Protein AF-A0A845DX31-F1 (afdb_monomer_lite)

Sequence (95 aa):
MRLYIAEKPSLARAIATAITNSPQRRQGYLDCGGGVYVSWCVGHLLEPIEPGDYRPEWRRWRMELLPMIPEDWQRRPKEDVRDQLTVLERLTAQA

Foldseek 3Di:
DAEAEAADPVVLVVVLVVLAVDWPDDVQWTHNPPLYIGGYAPHDQKDWDDLCVQPVVVVDDDPVCPPSDHPDTDIDGDPVCVSNVVVVVVSVVVD

Organism: NCBI:txid45668

Radius of gyration: 18.66 Å; chains: 1; bounding box: 42×18×52 Å

InterPro domains:
  IPR023405 DNA topoisomerase, type IA, core domain [SSF56712] (1-94)

Secondary structure (DSSP, 8-state):
-EEEEESSHHHHHHHHHHH-SSPEEETTEEE-STTEEEEE--S-SEEEPPHHHH-GGGGS--GGG-S---SS--EEE-GGGHHHHHHHHHHHHT-

Structure (mmCIF, N/CA/C/O backbone):
data_AF-A0A845DX31-F1
#
_entry.id   AF-A0A845DX31-F1
#
loop_
_atom_site.group_PDB
_atom_site.id
_atom_site.type_symbol
_atom_site.label_atom_id
_atom_site.label_alt_id
_atom_site.label_comp_id
_atom_site.label_asym_id
_atom_site.label_entity_id
_atom_site.label_seq_id
_atom_site.pdbx_PDB_ins_code
_atom_site.Cartn_x
_atom_site.Cartn_y
_atom_site.Cartn_z
_atom_site.occupancy
_atom_site.B_iso_or_equiv
_atom_site.auth_seq_id
_atom_site.auth_comp_id
_atom_site.auth_asym_id
_atom_site.auth_atom_id
_atom_site.pdbx_PDB_model_num
ATOM 1 N N . MET A 1 1 ? -20.038 0.035 4.286 1.00 90.50 1 MET A N 1
ATOM 2 C CA . MET A 1 1 ? -19.087 0.037 5.428 1.00 90.50 1 MET A CA 1
ATOM 3 C C . MET A 1 1 ? -18.278 1.335 5.340 1.00 90.50 1 MET A C 1
ATOM 5 O O . MET A 1 1 ? -18.332 1.982 4.307 1.00 90.50 1 MET A O 1
ATOM 9 N N . ARG A 1 2 ? -17.578 1.811 6.378 1.00 96.94 2 ARG A N 1
ATOM 10 C CA . ARG A 1 2 ? -16.702 2.996 6.252 1.00 96.94 2 ARG A CA 1
ATOM 11 C C . ARG A 1 2 ? -15.256 2.620 6.546 1.00 96.94 2 ARG A C 1
ATOM 13 O O . ARG A 1 2 ? -14.930 2.271 7.674 1.00 96.94 2 ARG A O 1
ATOM 20 N N . LEU A 1 3 ? -14.401 2.723 5.532 1.00 98.25 3 LEU A N 1
ATOM 21 C CA . LEU A 1 3 ? -12.977 2.412 5.620 1.00 98.25 3 LEU A CA 1
ATOM 22 C C . LEU A 1 3 ? -12.135 3.694 5.619 1.00 98.25 3 LEU A C 1
ATOM 24 O O . LEU A 1 3 ? -12.255 4.519 4.717 1.00 98.25 3 LEU A O 1
ATOM 28 N N . TYR A 1 4 ? -11.247 3.829 6.600 1.00 98.12 4 TYR A N 1
ATOM 29 C CA . TYR A 1 4 ? -10.183 4.832 6.626 1.00 98.12 4 TYR A CA 1
ATOM 30 C C . TYR A 1 4 ? -8.852 4.163 6.277 1.00 98.12 4 TYR A C 1
ATOM 32 O O . TYR A 1 4 ? -8.498 3.159 6.891 1.00 98.12 4 TYR A O 1
ATOM 40 N N . ILE A 1 5 ? -8.099 4.722 5.328 1.00 98.19 5 ILE A N 1
ATOM 41 C CA . ILE A 1 5 ? -6.761 4.242 4.953 1.00 98.19 5 ILE A CA 1
ATOM 42 C C . ILE A 1 5 ? -5.749 5.327 5.319 1.00 98.19 5 ILE A C 1
ATOM 44 O O . ILE A 1 5 ? -5.709 6.387 4.701 1.00 98.19 5 ILE A O 1
ATOM 48 N N . ALA A 1 6 ? -4.954 5.077 6.354 1.00 98.38 6 ALA A N 1
ATOM 49 C CA . ALA A 1 6 ? -3.890 5.978 6.785 1.00 98.38 6 ALA A CA 1
ATOM 50 C C . ALA A 1 6 ? -2.572 5.708 6.039 1.00 98.38 6 ALA A C 1
ATOM 52 O O . ALA A 1 6 ? -2.341 4.613 5.545 1.00 98.38 6 ALA A O 1
ATOM 53 N N . GLU A 1 7 ? -1.644 6.663 6.033 1.00 96.94 7 GLU A N 1
ATOM 54 C CA . GLU A 1 7 ? -0.313 6.473 5.425 1.00 96.94 7 GLU A CA 1
ATOM 55 C C . GLU A 1 7 ? 0.548 5.431 6.167 1.00 96.94 7 GLU A C 1
ATOM 57 O O . GLU A 1 7 ? 1.389 4.763 5.570 1.00 96.94 7 GLU A O 1
ATOM 62 N N . LYS A 1 8 ? 0.358 5.298 7.486 1.00 95.88 8 LYS A N 1
ATOM 63 C CA . LYS A 1 8 ? 1.200 4.465 8.355 1.00 95.88 8 LYS A CA 1
ATOM 64 C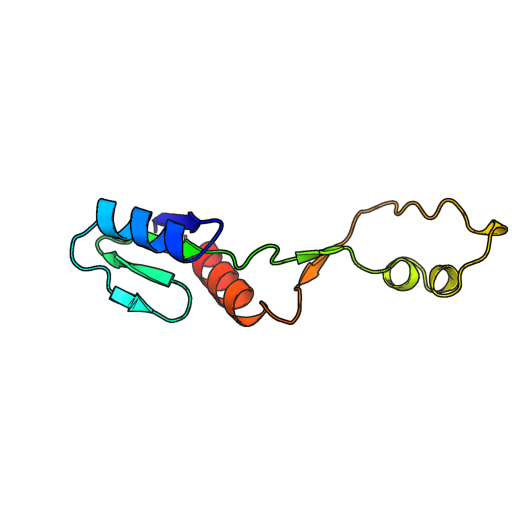 C . LYS A 1 8 ? 0.451 3.958 9.594 1.00 95.88 8 LYS A C 1
ATOM 66 O O . LYS A 1 8 ? -0.513 4.602 10.026 1.00 95.88 8 LYS A O 1
ATOM 71 N N . PRO A 1 9 ? 0.926 2.876 10.248 1.00 96.69 9 PRO A N 1
ATOM 72 C CA . PRO A 1 9 ? 0.232 2.264 11.385 1.00 96.69 9 PRO A CA 1
ATOM 73 C C . PRO A 1 9 ? -0.014 3.209 12.569 1.00 96.69 9 PRO A C 1
ATOM 75 O O . PRO A 1 9 ? -1.018 3.085 13.268 1.00 96.69 9 PRO A O 1
ATOM 78 N N . SER A 1 10 ? 0.901 4.148 12.833 1.00 96.44 10 SER A N 1
ATOM 79 C CA . SER A 1 10 ? 0.750 5.086 13.952 1.00 96.44 10 SER A CA 1
ATOM 80 C C . SER A 1 10 ? -0.408 6.062 13.746 1.00 96.44 10 SER A C 1
ATOM 82 O O . SER A 1 10 ? -1.147 6.321 14.692 1.00 96.44 10 SER A O 1
ATOM 84 N N . LEU A 1 11 ? -0.610 6.537 12.514 1.00 97.88 11 LEU A N 1
ATOM 85 C CA . LEU A 1 11 ? -1.728 7.413 12.173 1.00 97.88 11 LEU A CA 1
ATOM 86 C C . LEU A 1 11 ? -3.062 6.657 12.235 1.00 97.88 11 LEU A C 1
ATOM 88 O O . LEU A 1 11 ? -4.025 7.173 12.793 1.00 97.88 11 LEU A O 1
ATOM 92 N N . ALA A 1 12 ? -3.107 5.411 11.756 1.00 98.00 12 ALA A N 1
ATOM 93 C CA . ALA A 1 12 ? -4.300 4.574 11.884 1.00 98.00 12 ALA A CA 1
ATOM 94 C C . ALA A 1 12 ? -4.722 4.364 13.344 1.00 98.00 12 ALA A C 1
ATOM 96 O O . ALA A 1 12 ? -5.905 4.459 13.661 1.00 98.00 12 ALA A O 1
ATOM 97 N 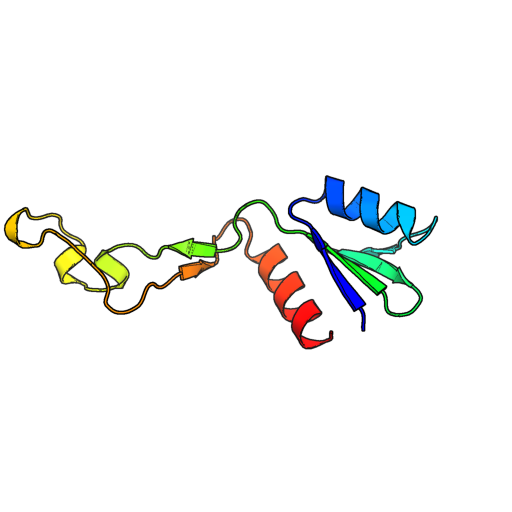N . ARG A 1 13 ? -3.764 4.135 14.254 1.00 97.25 13 ARG A N 1
ATOM 98 C CA . ARG A 1 13 ? -4.063 4.045 15.692 1.00 97.25 13 ARG A CA 1
ATOM 99 C C . ARG A 1 13 ? -4.656 5.344 16.233 1.00 97.25 13 ARG A C 1
ATOM 101 O O . ARG A 1 13 ? -5.653 5.282 16.936 1.00 97.25 13 ARG A O 1
ATOM 108 N N . ALA A 1 14 ? -4.085 6.496 15.878 1.00 97.88 14 ALA A N 1
ATOM 109 C CA . ALA A 1 14 ? -4.604 7.792 16.317 1.00 97.88 14 ALA A CA 1
ATOM 110 C C . ALA A 1 14 ? -6.046 8.034 15.833 1.00 97.88 14 ALA A C 1
ATOM 112 O O . ALA A 1 14 ? -6.894 8.446 16.622 1.00 97.88 14 ALA A O 1
ATOM 113 N N . ILE A 1 15 ? -6.339 7.712 14.567 1.00 97.94 15 ILE A N 1
ATOM 114 C CA . ILE A 1 15 ? -7.695 7.798 14.004 1.00 97.94 15 ILE A CA 1
ATOM 115 C C . ILE A 1 15 ? -8.648 6.860 14.753 1.00 97.94 15 ILE A C 1
ATOM 117 O O . ILE A 1 15 ? -9.719 7.284 15.177 1.00 97.94 15 ILE A O 1
ATOM 121 N N . ALA A 1 16 ? -8.260 5.600 14.959 1.00 97.88 16 ALA A N 1
ATOM 122 C CA . ALA A 1 16 ? -9.104 4.622 15.639 1.00 97.88 16 ALA A CA 1
ATOM 123 C C . ALA A 1 16 ? -9.422 5.020 17.090 1.00 97.88 16 ALA A C 1
ATOM 125 O O . ALA A 1 16 ? -10.574 4.902 17.500 1.00 97.88 16 ALA A O 1
ATOM 126 N N . THR A 1 17 ? -8.440 5.542 17.835 1.00 96.50 17 THR A N 1
ATOM 127 C CA . THR A 1 17 ? -8.633 6.033 19.211 1.00 96.50 17 THR A CA 1
ATOM 128 C C . THR A 1 17 ? -9.574 7.238 19.275 1.00 96.50 17 THR A C 1
ATOM 130 O O . THR A 1 17 ? -10.312 7.383 20.243 1.00 96.50 17 THR A O 1
ATOM 133 N N . ALA A 1 18 ? -9.587 8.096 18.251 1.00 96.94 18 ALA A N 1
ATOM 134 C CA . ALA A 1 18 ? -10.535 9.209 18.179 1.00 96.94 18 ALA A CA 1
ATOM 135 C C . ALA A 1 18 ? -11.977 8.749 17.887 1.00 96.94 18 ALA A C 1
ATOM 137 O O . ALA A 1 18 ? -12.924 9.452 18.228 1.00 96.94 18 ALA A O 1
ATOM 138 N N . ILE A 1 19 ? -12.148 7.582 17.255 1.00 96.56 19 ILE A N 1
ATOM 139 C CA . ILE A 1 19 ? -13.461 7.007 16.927 1.00 96.56 19 ILE A CA 1
ATOM 140 C C . ILE A 1 19 ? -14.024 6.210 18.108 1.00 96.56 19 ILE A C 1
ATOM 142 O O . ILE A 1 19 ? -15.216 6.288 18.396 1.00 96.56 19 ILE A O 1
ATOM 146 N N . THR A 1 20 ? -13.191 5.411 18.778 1.00 95.44 20 THR A N 1
ATOM 147 C CA . THR A 1 20 ? -13.619 4.548 19.883 1.00 95.44 20 THR A CA 1
ATOM 148 C C . THR A 1 20 ? -12.493 4.299 20.881 1.00 95.44 20 THR A C 1
ATOM 150 O O . THR A 1 20 ? -11.320 4.212 20.523 1.00 95.44 20 THR A O 1
ATOM 153 N N . ASN A 1 21 ? -12.867 4.087 22.143 1.00 91.88 21 ASN A N 1
ATOM 154 C CA . ASN A 1 21 ? -11.937 3.739 23.219 1.00 91.88 21 ASN A CA 1
ATOM 155 C C . ASN A 1 21 ? -11.473 2.271 23.175 1.00 91.88 21 ASN A C 1
ATOM 157 O O . ASN A 1 21 ? -10.595 1.887 23.943 1.00 91.88 21 ASN A O 1
ATOM 161 N N . SER A 1 22 ? -12.073 1.428 22.326 1.00 93.94 22 SER A N 1
ATOM 162 C CA . SER A 1 22 ? -11.807 -0.021 22.311 1.00 93.94 22 SER A CA 1
ATOM 163 C C . SER A 1 22 ? -11.780 -0.635 20.899 1.00 93.94 22 SER A C 1
ATOM 165 O O . SER A 1 22 ? -12.522 -1.580 20.617 1.00 93.94 22 SER A O 1
ATOM 167 N N . PRO A 1 23 ? -10.920 -0.132 19.989 1.00 95.62 23 PRO A N 1
ATOM 168 C CA . PRO A 1 23 ? -10.804 -0.694 18.649 1.00 95.62 23 PRO A CA 1
ATOM 169 C C . PRO A 1 23 ? -10.276 -2.135 18.705 1.00 95.62 23 PRO A C 1
ATOM 171 O O . PRO A 1 23 ? -9.259 -2.424 19.339 1.00 95.62 23 PRO A O 1
ATOM 174 N N . GLN A 1 24 ? -10.949 -3.048 18.009 1.00 97.25 24 GLN A N 1
ATOM 175 C CA . GLN A 1 24 ? -10.552 -4.449 17.919 1.00 97.25 24 GLN A CA 1
ATOM 176 C C . GLN A 1 24 ? -9.439 -4.606 16.885 1.00 97.25 24 GLN A C 1
ATOM 178 O O . GLN A 1 24 ? -9.597 -4.273 15.709 1.00 97.25 24 GLN A O 1
ATOM 183 N N . ARG A 1 25 ? -8.290 -5.134 17.308 1.00 96.94 25 ARG A N 1
ATOM 184 C CA . ARG A 1 25 ? -7.155 -5.337 16.408 1.00 96.94 25 ARG A CA 1
ATOM 185 C C . ARG A 1 25 ? -7.383 -6.558 15.522 1.00 96.94 25 ARG A C 1
ATOM 187 O O . ARG A 1 25 ? -7.624 -7.659 16.010 1.00 96.94 25 ARG A O 1
ATOM 194 N N . ARG A 1 26 ? -7.246 -6.368 14.213 1.00 97.00 26 ARG A N 1
ATOM 195 C CA . ARG A 1 26 ? -7.255 -7.425 13.199 1.00 97.00 26 ARG A CA 1
ATOM 196 C C . ARG A 1 26 ? -5.935 -7.395 12.425 1.00 97.00 26 ARG A C 1
ATOM 198 O O . ARG A 1 26 ? -5.111 -6.493 12.602 1.00 97.00 26 ARG A O 1
ATOM 205 N N . GLN A 1 27 ? -5.698 -8.399 11.586 1.00 95.81 27 GLN A N 1
ATOM 206 C CA . GLN A 1 27 ? -4.510 -8.423 10.734 1.00 95.81 27 GLN A CA 1
ATOM 207 C C . GLN A 1 27 ? -4.620 -7.315 9.677 1.00 95.81 27 GLN A C 1
ATOM 209 O O . GLN A 1 27 ? -5.474 -7.381 8.798 1.00 95.81 27 GLN A O 1
ATOM 214 N N . GLY A 1 28 ? -3.783 -6.282 9.811 1.00 96.50 28 GLY A N 1
ATOM 215 C CA . GLY A 1 28 ? -3.688 -5.158 8.874 1.00 96.50 28 GLY A CA 1
ATOM 216 C C . GLY A 1 28 ? -4.745 -4.055 9.022 1.00 96.50 28 GLY A C 1
ATOM 217 O O . GLY A 1 28 ? -4.746 -3.126 8.219 1.00 96.50 28 GLY A O 1
ATOM 218 N N . TYR A 1 29 ? -5.641 -4.111 10.014 1.00 98.25 29 TYR A N 1
ATOM 219 C CA . TYR A 1 29 ? -6.614 -3.042 10.285 1.00 98.25 29 TYR A CA 1
ATOM 220 C C . TYR A 1 29 ? -7.160 -3.094 11.721 1.00 98.25 29 TYR A C 1
ATOM 222 O O . TYR A 1 29 ? -6.946 -4.054 12.463 1.00 98.25 29 TYR A O 1
ATOM 230 N N . LEU A 1 30 ? -7.859 -2.035 12.114 1.00 98.31 30 LEU A N 1
ATOM 231 C CA . LEU A 1 30 ? -8.583 -1.889 13.368 1.00 98.31 30 LEU A CA 1
ATOM 232 C C . LEU A 1 30 ? -10.078 -1.819 13.066 1.00 98.31 30 LEU A C 1
ATOM 234 O O . LEU A 1 30 ? -10.505 -1.048 12.209 1.00 98.31 30 LEU A O 1
ATOM 238 N N . ASP A 1 31 ? -10.862 -2.618 13.773 1.00 97.56 31 ASP A N 1
ATOM 239 C CA . ASP A 1 31 ? -12.318 -2.575 13.733 1.00 97.56 31 ASP A CA 1
ATOM 240 C C . ASP A 1 31 ? -12.819 -1.682 14.874 1.00 97.56 31 ASP A C 1
ATOM 242 O O . ASP A 1 31 ? -12.626 -1.990 16.052 1.00 97.56 31 ASP A O 1
ATOM 246 N N . CYS A 1 32 ? -13.417 -0.544 14.523 1.00 97.62 32 CYS A N 1
ATOM 247 C CA . CYS A 1 32 ? -13.913 0.445 15.474 1.00 97.62 32 CYS A CA 1
ATOM 248 C C . CYS A 1 32 ? -15.384 0.221 15.872 1.00 97.62 32 CYS A C 1
ATOM 250 O O . CYS A 1 32 ? -15.931 1.027 16.625 1.00 97.62 32 CYS A O 1
ATOM 252 N N . GLY A 1 33 ? -16.026 -0.851 15.395 1.00 94.75 33 GLY A N 1
ATOM 253 C CA . GLY A 1 33 ? -17.460 -1.074 15.554 1.00 94.75 33 GLY A CA 1
ATOM 254 C C . GLY A 1 33 ? -18.304 -0.173 14.646 1.00 94.75 33 GLY A C 1
ATOM 255 O O . GLY A 1 33 ? -17.796 0.687 13.926 1.00 94.75 33 GLY A O 1
ATOM 256 N N . GLY A 1 34 ? -19.620 -0.409 14.618 1.00 94.38 34 GLY A N 1
ATOM 257 C CA . GLY A 1 34 ? -20.553 0.391 13.808 1.00 94.38 34 GLY A CA 1
ATOM 258 C C . GLY A 1 34 ? -20.273 0.363 12.296 1.00 94.38 34 GLY A C 1
ATOM 259 O O . GLY A 1 34 ? -20.658 1.286 11.585 1.00 94.38 34 GLY A O 1
ATOM 260 N N . GLY A 1 35 ? -19.568 -0.664 11.804 1.00 95.00 35 GLY A N 1
ATOM 261 C CA . GLY A 1 35 ? -19.154 -0.769 10.403 1.00 95.00 35 GLY A CA 1
ATOM 262 C C . GLY A 1 35 ? -18.014 0.176 10.005 1.00 95.00 35 GLY A C 1
ATOM 263 O O . GLY A 1 35 ? -17.861 0.440 8.812 1.00 95.00 35 GLY A O 1
ATOM 264 N N . VAL A 1 36 ? -17.244 0.698 10.968 1.00 97.69 36 VAL A N 1
ATOM 265 C CA . VAL A 1 36 ? -16.099 1.590 10.733 1.00 97.69 36 VAL A CA 1
ATOM 266 C C . VAL A 1 36 ? -14.785 0.843 10.927 1.00 97.69 36 VAL A C 1
ATOM 268 O O . VAL A 1 36 ? -14.485 0.401 12.033 1.00 97.69 36 VAL A O 1
ATOM 271 N N . TYR A 1 37 ? -13.974 0.754 9.876 1.00 98.25 37 TYR A N 1
ATOM 272 C CA . TYR A 1 37 ? -12.660 0.112 9.892 1.00 98.25 37 TYR A CA 1
ATOM 273 C C . TYR A 1 37 ? -11.551 1.121 9.582 1.00 98.25 37 TYR A C 1
ATOM 275 O O . TYR A 1 37 ? -11.711 2.003 8.738 1.00 98.25 37 TYR A O 1
ATOM 283 N N . VAL A 1 38 ? -10.403 0.978 10.244 1.00 98.44 38 VAL A N 1
ATOM 284 C CA . VAL A 1 3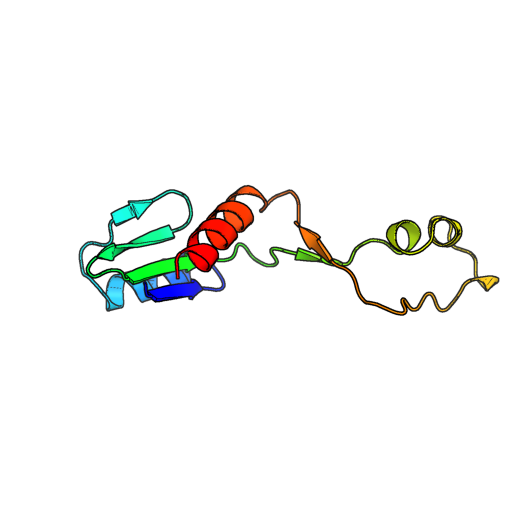8 ? -9.221 1.826 10.045 1.00 98.44 38 VAL A CA 1
ATOM 285 C C . VAL A 1 38 ? -8.020 0.953 9.695 1.00 98.44 38 VAL A C 1
ATOM 287 O O . VAL A 1 38 ? -7.538 0.178 10.516 1.00 98.44 38 VAL A O 1
ATOM 290 N N . SER A 1 39 ? -7.519 1.080 8.474 1.00 98.50 39 SER A N 1
ATOM 291 C CA . SER A 1 39 ? -6.329 0.395 7.969 1.00 98.50 39 SER A CA 1
ATOM 292 C C . SER A 1 39 ? -5.236 1.408 7.605 1.00 98.50 39 SER A C 1
ATOM 294 O O . SER A 1 39 ? -5.370 2.609 7.855 1.00 98.50 39 SER A O 1
ATOM 296 N N . TRP A 1 40 ? -4.110 0.935 7.080 1.00 98.50 40 TRP A N 1
ATOM 297 C CA . TRP A 1 40 ? -2.958 1.766 6.750 1.00 98.50 40 TRP A CA 1
ATOM 298 C C . TRP A 1 40 ? -2.135 1.201 5.595 1.00 98.50 40 TRP A C 1
ATOM 300 O O . TRP A 1 40 ? -2.137 -0.002 5.337 1.00 98.50 40 TRP A O 1
ATOM 310 N N . CYS A 1 41 ? -1.371 2.075 4.956 1.00 97.50 41 CYS 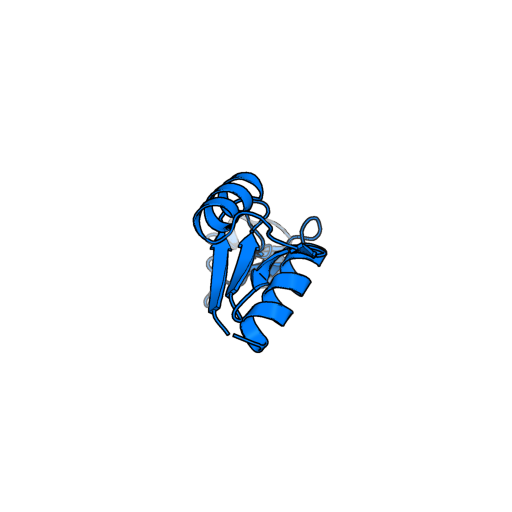A N 1
ATOM 311 C CA . CYS A 1 41 ? -0.252 1.720 4.100 1.00 97.50 41 CYS A CA 1
ATOM 312 C C . CYS A 1 41 ? 1.013 1.455 4.938 1.00 97.50 41 CYS A C 1
ATOM 314 O O . CYS A 1 41 ? 1.096 1.790 6.124 1.00 97.50 41 CYS A O 1
ATOM 316 N N . VAL A 1 42 ? 2.022 0.854 4.309 1.00 93.38 42 VAL A N 1
ATOM 317 C CA . VAL A 1 42 ? 3.376 0.709 4.862 1.00 93.38 42 VAL A CA 1
ATOM 318 C C . VAL A 1 42 ? 4.333 1.364 3.870 1.00 93.38 42 VAL A C 1
ATOM 320 O O . VAL A 1 42 ? 4.936 0.703 3.033 1.00 93.38 42 VAL A O 1
ATOM 323 N N . GLY A 1 43 ? 4.388 2.698 3.892 1.00 91.62 43 GLY A N 1
ATOM 324 C CA . GLY A 1 43 ? 5.020 3.458 2.811 1.00 91.62 43 GLY A CA 1
ATOM 325 C C . GLY A 1 43 ? 4.281 3.249 1.483 1.00 91.62 43 GLY A C 1
ATOM 326 O O . GLY A 1 43 ? 3.049 3.197 1.454 1.00 91.62 43 GLY A O 1
ATOM 327 N N . HIS A 1 44 ? 5.023 3.123 0.382 1.00 95.19 44 HIS A N 1
ATOM 328 C CA . HIS A 1 44 ? 4.443 2.830 -0.929 1.00 95.19 44 HIS A CA 1
ATOM 329 C C . HIS A 1 44 ? 4.056 1.352 -1.052 1.00 95.19 44 HIS A C 1
ATOM 331 O O . HIS A 1 44 ? 4.891 0.470 -0.877 1.00 95.19 44 HIS A O 1
ATOM 337 N N . LEU A 1 45 ? 2.790 1.097 -1.397 1.00 96.00 45 LEU A N 1
ATOM 338 C CA . LEU A 1 45 ? 2.263 -0.252 -1.653 1.00 96.00 45 LEU A CA 1
ATOM 339 C C . LEU A 1 45 ? 2.541 -0.752 -3.074 1.00 96.00 45 LEU A C 1
ATOM 341 O O . LEU A 1 45 ? 2.536 -1.954 -3.334 1.00 96.00 45 LEU A O 1
ATOM 345 N N . LEU A 1 46 ? 2.747 0.191 -3.990 1.00 96.38 46 LEU A N 1
ATOM 346 C CA . LEU A 1 46 ? 3.008 -0.046 -5.398 1.00 96.38 46 LEU A CA 1
ATOM 347 C C . LEU A 1 46 ? 4.312 0.651 -5.777 1.00 96.38 46 LEU A C 1
ATOM 349 O O . LEU A 1 46 ? 4.595 1.747 -5.289 1.00 96.38 46 LEU A O 1
ATOM 353 N N . GLU A 1 47 ? 5.052 0.048 -6.691 1.00 96.25 47 GLU A N 1
ATOM 354 C CA . GLU A 1 47 ? 6.266 0.595 -7.287 1.00 96.25 47 GLU A CA 1
ATOM 355 C C . GLU A 1 47 ? 6.127 0.637 -8.816 1.00 96.25 47 GLU A C 1
ATOM 357 O O . GLU A 1 47 ? 5.361 -0.156 -9.376 1.00 96.25 47 GLU A O 1
ATOM 362 N N . PRO A 1 48 ? 6.792 1.576 -9.514 1.00 96.44 48 PRO A N 1
ATOM 363 C CA . PRO A 1 48 ? 6.838 1.543 -10.973 1.00 96.44 48 PRO A CA 1
ATOM 364 C C . PRO A 1 48 ? 7.448 0.219 -11.446 1.00 96.44 48 PRO A C 1
ATOM 366 O O . PRO A 1 48 ? 8.351 -0.312 -10.803 1.00 96.44 48 PRO A O 1
ATOM 369 N N . ILE A 1 49 ? 6.958 -0.312 -12.566 1.00 96.12 49 ILE A N 1
ATOM 370 C CA . ILE A 1 49 ? 7.625 -1.458 -13.196 1.00 96.12 49 ILE A CA 1
ATOM 371 C C . ILE A 1 49 ? 8.923 -1.005 -13.876 1.00 96.12 49 ILE A C 1
ATOM 373 O O . ILE A 1 49 ? 9.087 0.175 -14.202 1.00 96.12 49 ILE A O 1
ATOM 377 N N . GLU A 1 50 ? 9.843 -1.940 -14.094 1.00 95.44 50 GLU A N 1
ATOM 378 C CA . GLU A 1 50 ? 11.137 -1.641 -14.708 1.00 95.44 50 GLU A CA 1
ATOM 379 C C . GLU A 1 50 ? 10.989 -1.374 -16.218 1.00 95.44 50 GLU A C 1
ATOM 381 O O . GLU A 1 50 ? 10.091 -1.932 -16.851 1.00 95.44 50 GLU A O 1
ATOM 386 N N . PRO A 1 51 ? 11.891 -0.602 -16.859 1.00 96.19 51 PRO A N 1
ATOM 387 C CA . PRO A 1 51 ? 11.873 -0.378 -18.310 1.00 96.19 51 PRO A CA 1
ATOM 388 C C . PRO A 1 51 ? 11.738 -1.670 -19.132 1.00 96.19 51 PRO A C 1
ATOM 390 O O . PRO A 1 51 ? 10.959 -1.730 -20.081 1.00 96.19 51 PRO A O 1
ATOM 393 N N . GLY A 1 52 ? 12.447 -2.727 -18.725 1.00 95.50 52 GLY A N 1
ATOM 394 C CA . GLY A 1 52 ? 12.397 -4.035 -19.383 1.00 95.50 52 GLY A CA 1
ATOM 395 C C . GLY A 1 52 ? 11.049 -4.757 -19.279 1.00 95.50 52 GLY A C 1
ATOM 396 O O . GLY A 1 52 ? 10.770 -5.608 -20.121 1.00 95.50 52 GLY A O 1
ATOM 397 N N . ASP A 1 53 ? 10.224 -4.412 -18.286 1.00 95.38 53 ASP A N 1
ATOM 398 C CA . ASP A 1 53 ? 8.871 -4.954 -18.119 1.00 95.38 53 ASP A CA 1
ATOM 399 C C . ASP A 1 53 ? 7.865 -4.247 -19.048 1.00 95.38 53 ASP A C 1
ATOM 401 O O . ASP A 1 53 ? 6.851 -4.836 -19.415 1.00 95.38 53 ASP A O 1
ATOM 405 N N . TYR A 1 54 ? 8.154 -3.010 -19.480 1.00 96.06 54 TYR A N 1
ATOM 406 C CA . TYR A 1 54 ? 7.380 -2.336 -20.529 1.00 96.06 54 TYR A CA 1
ATOM 407 C C . TYR A 1 54 ? 7.706 -2.892 -21.913 1.00 96.06 54 TYR A C 1
ATOM 409 O O . TYR A 1 54 ? 6.807 -3.179 -22.702 1.00 96.06 54 TYR A O 1
ATOM 417 N N . ARG A 1 55 ? 9.003 -2.995 -22.227 1.00 94.81 55 ARG A N 1
ATOM 418 C CA . ARG A 1 55 ? 9.508 -3.451 -23.525 1.00 94.81 55 ARG A CA 1
ATOM 419 C C . ARG A 1 55 ? 10.776 -4.289 -23.327 1.00 94.81 55 ARG A C 1
ATOM 421 O O . ARG A 1 55 ? 11.745 -3.770 -22.765 1.00 94.81 55 ARG A O 1
ATOM 428 N N . PRO A 1 56 ? 10.837 -5.550 -23.798 1.00 95.19 56 PRO A N 1
ATOM 429 C CA . PRO A 1 56 ? 12.003 -6.413 -23.591 1.00 95.19 56 PRO A CA 1
ATOM 430 C C . PRO A 1 56 ? 13.333 -5.803 -24.061 1.00 95.19 56 PRO A C 1
ATOM 432 O O . PRO A 1 56 ? 14.373 -6.028 -23.438 1.00 95.19 56 PRO A O 1
ATOM 435 N N . GLU A 1 57 ? 13.318 -4.997 -25.125 1.00 95.44 57 GLU A N 1
ATOM 436 C CA . GLU A 1 57 ? 14.490 -4.296 -25.653 1.00 95.44 57 GLU A CA 1
ATOM 437 C C . GLU A 1 57 ? 15.069 -3.244 -24.691 1.00 95.44 57 GLU A C 1
ATOM 439 O O . GLU A 1 57 ? 16.268 -2.972 -24.740 1.00 95.44 57 GLU A O 1
ATOM 444 N N . TRP A 1 58 ? 14.262 -2.697 -23.777 1.00 96.56 58 TRP A N 1
ATOM 445 C CA . TRP A 1 58 ? 14.693 -1.711 -22.779 1.00 96.56 58 TRP A CA 1
ATOM 446 C C . TRP A 1 58 ? 15.411 -2.341 -21.584 1.00 96.56 58 TRP A C 1
ATOM 448 O O . TRP A 1 58 ? 16.027 -1.637 -20.785 1.00 96.56 58 TRP A O 1
ATOM 458 N N . ARG A 1 59 ? 15.401 -3.676 -21.470 1.00 95.94 59 ARG A N 1
ATOM 459 C CA . ARG A 1 59 ? 16.105 -4.391 -20.397 1.00 95.94 59 ARG A CA 1
ATOM 460 C C . ARG A 1 59 ? 17.617 -4.157 -20.434 1.00 95.94 59 ARG A C 1
ATOM 462 O O . ARG A 1 59 ? 18.267 -4.180 -19.390 1.00 95.94 59 ARG A O 1
ATOM 469 N N . ARG A 1 60 ? 18.190 -3.929 -21.622 1.00 95.50 60 ARG A N 1
ATOM 470 C CA . ARG A 1 60 ? 19.600 -3.559 -21.792 1.00 95.50 60 ARG A CA 1
ATOM 471 C C . ARG A 1 60 ? 19.705 -2.092 -22.185 1.00 95.50 60 ARG A C 1
ATOM 473 O O . ARG A 1 60 ? 19.213 -1.683 -23.230 1.00 95.50 60 ARG A O 1
ATOM 480 N N . TRP A 1 61 ? 20.425 -1.325 -21.378 1.00 94.88 61 TRP A N 1
ATOM 481 C CA . TRP A 1 61 ? 20.611 0.102 -21.604 1.00 94.88 61 TRP A CA 1
ATOM 482 C C . TRP A 1 61 ? 21.493 0.364 -22.828 1.00 94.88 61 TRP A C 1
ATOM 484 O O . TRP A 1 61 ? 22.589 -0.191 -22.949 1.00 94.88 61 TRP A O 1
ATOM 494 N N . ARG A 1 62 ? 20.999 1.211 -23.735 1.00 95.88 62 ARG A N 1
ATOM 495 C CA . ARG A 1 62 ? 21.692 1.690 -24.938 1.00 95.88 62 ARG A CA 1
ATOM 496 C C . ARG A 1 62 ? 21.302 3.142 -25.172 1.00 95.88 62 ARG A C 1
ATOM 498 O O . ARG A 1 62 ? 20.133 3.479 -25.001 1.00 95.88 62 ARG A O 1
ATOM 505 N N . MET A 1 63 ? 22.252 3.976 -25.584 1.00 97.31 63 MET A N 1
ATOM 506 C CA . MET A 1 63 ? 21.996 5.406 -25.795 1.00 97.31 63 MET A CA 1
ATOM 507 C C . MET A 1 63 ? 20.951 5.629 -26.892 1.00 97.31 63 MET A C 1
ATOM 509 O O . MET A 1 63 ? 20.092 6.489 -26.751 1.00 97.31 63 MET A O 1
ATOM 513 N N . GLU A 1 64 ? 20.975 4.792 -27.932 1.00 97.00 64 GLU A N 1
ATOM 514 C CA . GLU A 1 64 ? 20.028 4.819 -29.057 1.00 97.00 64 GLU A CA 1
ATOM 515 C C . GLU A 1 64 ? 18.561 4.583 -28.651 1.00 97.00 64 GLU A C 1
ATOM 517 O O . GLU A 1 64 ? 17.659 4.917 -29.413 1.00 97.00 64 GLU A O 1
ATOM 522 N N . LEU A 1 65 ? 18.316 3.977 -27.483 1.00 95.44 65 LEU A N 1
ATOM 523 C CA . LEU A 1 65 ? 16.970 3.671 -26.981 1.00 95.44 65 LEU A CA 1
ATOM 524 C C . LEU A 1 65 ? 16.421 4.760 -26.051 1.00 95.44 65 LEU A C 1
ATOM 526 O O . LEU A 1 65 ? 15.301 4.636 -25.560 1.00 95.44 65 LEU A O 1
ATOM 530 N N . LEU A 1 66 ? 17.208 5.799 -25.768 1.00 95.75 66 LEU A N 1
ATOM 531 C CA . LEU A 1 66 ? 16.794 6.892 -24.902 1.00 95.75 66 LEU A CA 1
ATOM 532 C C . LEU A 1 66 ? 16.113 8.007 -25.716 1.00 95.75 66 LEU A C 1
ATOM 534 O O . LEU A 1 66 ? 16.564 8.323 -26.817 1.00 95.75 66 LEU A O 1
ATOM 538 N N . PRO A 1 67 ? 15.081 8.663 -25.154 1.00 95.06 67 PRO A N 1
ATOM 539 C CA . PRO A 1 67 ? 14.478 8.393 -23.846 1.00 95.06 67 PRO A CA 1
ATOM 540 C C . PRO A 1 67 ? 13.477 7.218 -23.879 1.00 95.06 67 PRO A C 1
ATOM 542 O O . PRO A 1 67 ? 12.679 7.091 -24.802 1.00 95.06 67 PRO A O 1
ATOM 545 N N . MET A 1 68 ? 13.474 6.393 -22.827 1.00 95.81 68 MET A N 1
ATOM 546 C CA . MET A 1 68 ? 12.492 5.314 -22.636 1.00 95.81 68 MET A CA 1
ATOM 547 C C . MET A 1 68 ? 11.244 5.865 -21.934 1.00 95.81 68 MET A C 1
ATOM 549 O O . MET A 1 68 ? 11.212 5.960 -20.708 1.00 95.81 68 MET A O 1
ATOM 553 N N . ILE A 1 69 ? 10.232 6.269 -22.704 1.00 95.94 69 ILE A N 1
ATOM 554 C CA . ILE A 1 69 ? 8.980 6.842 -22.185 1.00 95.94 69 ILE A CA 1
ATOM 555 C C . ILE A 1 69 ? 7.832 5.872 -22.498 1.00 95.94 69 ILE A C 1
ATOM 557 O O . ILE A 1 69 ? 7.504 5.701 -23.674 1.00 95.94 69 ILE A O 1
ATOM 561 N N . PRO A 1 70 ? 7.234 5.210 -21.490 1.00 94.88 70 PRO A N 1
ATOM 562 C CA . PRO A 1 70 ? 6.063 4.364 -21.694 1.00 94.88 70 PRO A CA 1
ATOM 563 C C . PRO A 1 70 ? 4.857 5.160 -22.204 1.00 94.88 70 PRO A C 1
ATOM 565 O O . PRO A 1 70 ? 4.652 6.302 -21.798 1.00 94.88 70 PRO A O 1
ATOM 568 N N . GLU A 1 71 ? 4.031 4.530 -23.041 1.00 93.81 71 GLU A N 1
ATOM 569 C CA . GLU A 1 71 ? 2.723 5.076 -23.442 1.00 93.81 71 GLU A CA 1
ATOM 570 C C . GLU A 1 71 ? 1.760 5.091 -22.247 1.00 93.81 71 GLU A C 1
ATOM 572 O O . GLU A 1 71 ? 1.140 6.113 -21.961 1.00 93.81 71 GLU A O 1
ATOM 577 N N . ASP A 1 72 ? 1.747 3.993 -21.484 1.00 95.88 72 ASP A N 1
ATOM 578 C CA . ASP A 1 72 ? 0.983 3.843 -20.250 1.00 95.88 72 ASP A CA 1
ATOM 579 C C . ASP A 1 72 ? 1.913 3.546 -19.076 1.00 95.88 72 ASP A C 1
ATOM 581 O O . ASP A 1 72 ? 2.665 2.570 -19.087 1.00 95.88 72 ASP A O 1
ATOM 585 N N . TRP A 1 73 ? 1.842 4.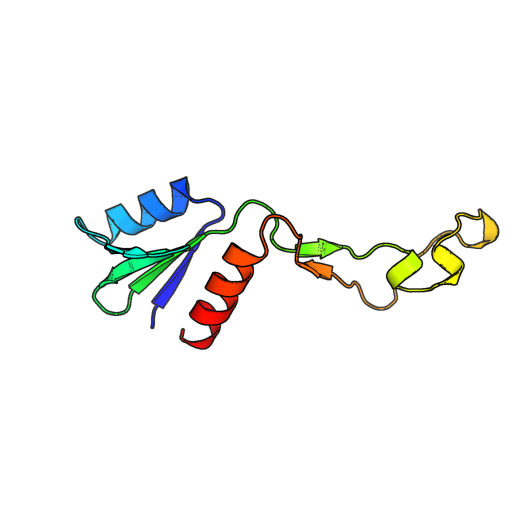370 -18.031 1.00 96.25 73 TRP A N 1
ATOM 586 C CA . TRP A 1 73 ? 2.622 4.176 -16.811 1.00 96.25 73 TRP A CA 1
ATOM 587 C C . TRP A 1 73 ? 2.043 3.038 -15.975 1.00 96.25 73 TRP A C 1
ATOM 589 O O . TRP A 1 73 ? 0.931 3.132 -15.454 1.00 96.25 73 TRP A O 1
ATOM 599 N N . GLN A 1 74 ? 2.835 1.989 -15.789 1.00 96.44 74 GLN A N 1
ATOM 600 C CA . GLN A 1 74 ? 2.438 0.791 -15.064 1.00 96.44 74 GLN A CA 1
ATOM 601 C C . GLN A 1 74 ? 3.136 0.708 -13.708 1.00 96.44 74 GLN A C 1
ATOM 603 O O . GLN A 1 74 ? 4.213 1.265 -13.475 1.00 96.44 74 GLN A O 1
ATOM 608 N N . ARG A 1 75 ? 2.484 0.012 -12.780 1.00 96.81 75 ARG A N 1
ATOM 609 C CA . ARG A 1 75 ? 2.958 -0.192 -11.411 1.00 96.81 75 ARG A CA 1
ATOM 610 C C . ARG A 1 75 ? 2.674 -1.623 -10.997 1.00 96.81 75 ARG A C 1
ATOM 612 O O . ARG A 1 75 ? 1.695 -2.210 -11.453 1.00 96.81 75 ARG A O 1
ATOM 619 N N . ARG A 1 76 ? 3.484 -2.154 -10.092 1.00 95.38 76 ARG A N 1
ATOM 620 C CA . ARG A 1 76 ? 3.291 -3.477 -9.497 1.00 95.38 76 ARG A CA 1
ATOM 621 C C . ARG A 1 76 ? 3.264 -3.395 -7.971 1.00 95.38 76 ARG A C 1
ATOM 623 O O . ARG A 1 76 ? 3.824 -2.450 -7.414 1.00 95.38 76 ARG A O 1
ATOM 630 N N . PRO A 1 77 ? 2.626 -4.358 -7.287 1.00 95.88 77 PRO A N 1
ATOM 631 C CA . PRO A 1 77 ? 2.764 -4.526 -5.847 1.00 95.88 77 PRO A CA 1
ATOM 632 C C . PRO A 1 77 ? 4.223 -4.640 -5.435 1.00 95.88 77 PRO A C 1
ATOM 634 O O . PRO A 1 77 ? 4.972 -5.426 -6.012 1.00 95.88 77 PRO A O 1
ATOM 637 N N . LYS A 1 78 ? 4.601 -3.886 -4.408 1.00 95.88 78 LYS A N 1
ATOM 638 C CA . LYS A 1 78 ? 5.908 -4.034 -3.784 1.00 95.88 78 LYS A CA 1
ATOM 639 C C . LYS A 1 78 ? 5.897 -5.285 -2.894 1.00 95.88 78 LYS A C 1
ATOM 641 O O . LYS A 1 78 ? 4.956 -5.498 -2.125 1.00 95.88 78 LYS A O 1
ATOM 646 N N . GLU A 1 79 ? 6.904 -6.147 -3.036 1.00 92.44 79 GLU A N 1
ATOM 647 C CA . GLU A 1 79 ? 6.870 -7.504 -2.463 1.00 92.44 79 GLU A CA 1
ATOM 648 C C . GLU A 1 79 ? 6.766 -7.524 -0.931 1.00 92.44 79 GLU A C 1
ATOM 650 O O . GLU A 1 79 ? 6.018 -8.325 -0.373 1.00 92.44 79 GLU A O 1
ATO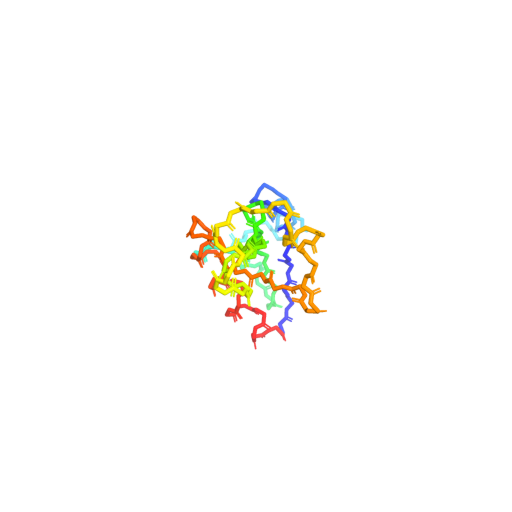M 655 N N . ASP A 1 80 ? 7.454 -6.606 -0.248 1.00 93.38 80 ASP A N 1
ATOM 656 C CA . ASP A 1 80 ? 7.539 -6.534 1.217 1.00 93.38 80 ASP A CA 1
ATOM 657 C C . ASP A 1 80 ? 6.240 -6.078 1.904 1.00 93.38 80 ASP A C 1
ATOM 659 O O . ASP A 1 80 ? 6.099 -6.200 3.121 1.00 93.38 80 ASP A O 1
ATOM 663 N N . VAL A 1 81 ? 5.275 -5.570 1.136 1.00 94.94 81 VAL A N 1
ATOM 664 C CA . VAL A 1 81 ? 4.002 -5.026 1.638 1.00 94.94 81 VAL A CA 1
ATOM 665 C C . VAL A 1 81 ? 2.779 -5.723 1.041 1.00 94.94 81 VAL A C 1
ATOM 667 O O . VAL A 1 81 ? 1.647 -5.267 1.227 1.00 94.94 81 VAL A O 1
ATOM 670 N N . ARG A 1 82 ? 2.982 -6.859 0.364 1.00 94.50 82 ARG A N 1
ATOM 671 C CA . ARG A 1 82 ? 1.931 -7.614 -0.333 1.00 94.50 82 ARG A CA 1
ATOM 672 C C . ARG A 1 82 ? 0.791 -8.064 0.582 1.00 94.50 82 ARG A C 1
ATOM 674 O O . ARG A 1 82 ? -0.375 -7.964 0.198 1.00 94.50 82 ARG A O 1
ATOM 681 N N . ASP A 1 83 ? 1.105 -8.494 1.801 1.00 95.75 83 ASP A N 1
ATOM 682 C CA . ASP A 1 83 ? 0.094 -8.899 2.786 1.00 95.75 83 ASP A CA 1
ATOM 683 C C . ASP A 1 83 ? -0.818 -7.728 3.166 1.00 95.75 83 ASP A C 1
ATOM 685 O O . ASP A 1 83 ? -2.041 -7.867 3.224 1.00 95.75 83 ASP A O 1
ATOM 689 N N . GLN A 1 84 ? -0.231 -6.547 3.379 1.00 97.81 84 GLN A N 1
ATOM 690 C CA . GLN A 1 84 ? -0.993 -5.346 3.708 1.00 97.81 84 GLN A CA 1
ATOM 691 C C . GLN A 1 84 ? -1.837 -4.880 2.517 1.00 97.81 84 GLN A C 1
ATOM 693 O O . GLN A 1 84 ? -2.991 -4.498 2.710 1.00 97.81 84 GLN A O 1
ATOM 698 N N . LEU A 1 85 ? -1.300 -4.947 1.294 1.00 97.62 85 LEU A N 1
ATOM 699 C CA . LEU A 1 85 ? -2.063 -4.644 0.083 1.00 97.62 85 LEU A CA 1
ATOM 700 C C . LEU A 1 85 ? -3.268 -5.583 -0.062 1.00 97.62 85 LEU A C 1
ATOM 702 O O . LEU A 1 85 ? -4.377 -5.106 -0.272 1.00 97.62 85 LEU A O 1
ATOM 706 N N . THR A 1 86 ? -3.080 -6.885 0.164 1.00 97.38 86 THR A N 1
ATOM 707 C CA . THR A 1 86 ? -4.163 -7.883 0.108 1.00 97.38 86 THR A CA 1
ATOM 708 C C . THR A 1 86 ? -5.266 -7.578 1.130 1.00 97.38 86 THR A C 1
ATOM 710 O O . THR A 1 86 ? -6.459 -7.688 0.836 1.00 97.38 86 THR A O 1
ATOM 713 N N . VAL A 1 87 ? -4.891 -7.158 2.346 1.00 97.81 87 VAL A N 1
ATOM 714 C CA . VAL A 1 87 ? -5.864 -6.706 3.354 1.00 97.81 87 VAL A CA 1
ATOM 715 C C . VAL A 1 87 ? -6.642 -5.497 2.843 1.00 97.81 87 VAL A C 1
ATOM 717 O O . VAL A 1 87 ? -7.867 -5.483 2.960 1.00 97.81 87 VAL A O 1
ATOM 720 N N . LEU A 1 88 ? -5.958 -4.502 2.278 1.00 97.69 88 LEU A N 1
ATOM 721 C CA . LEU A 1 88 ? -6.599 -3.294 1.768 1.00 97.69 88 LEU A CA 1
ATOM 722 C C . LEU A 1 88 ? -7.541 -3.591 0.604 1.00 97.69 88 LEU A C 1
ATOM 724 O O . LEU A 1 88 ? -8.664 -3.111 0.657 1.00 97.69 88 LEU A O 1
ATOM 728 N N . GLU A 1 89 ? -7.143 -4.417 -0.367 1.00 97.06 89 GLU A N 1
ATOM 729 C CA . GLU A 1 89 ? -7.988 -4.850 -1.492 1.00 97.06 89 GLU A CA 1
ATOM 730 C C . GLU A 1 89 ? -9.280 -5.515 -1.010 1.00 97.06 89 GLU A C 1
ATOM 732 O O . GLU A 1 89 ? -10.378 -5.191 -1.467 1.00 97.06 89 GLU A O 1
ATOM 737 N N . ARG A 1 90 ? -9.167 -6.416 -0.026 1.00 97.62 90 ARG A N 1
ATOM 738 C CA . ARG A 1 90 ? -10.338 -7.056 0.576 1.00 97.62 90 ARG A CA 1
ATOM 739 C C . ARG A 1 90 ? -11.248 -6.034 1.259 1.00 97.62 90 ARG A C 1
ATOM 741 O O . ARG A 1 90 ? -12.466 -6.138 1.147 1.00 97.62 90 ARG A O 1
ATOM 748 N N . LEU A 1 91 ? -10.678 -5.089 2.006 1.00 97.25 91 LEU A N 1
ATOM 749 C CA . LEU A 1 91 ? -11.453 -4.089 2.741 1.00 97.25 91 LEU A CA 1
ATOM 750 C C . LEU A 1 91 ? -12.103 -3.064 1.806 1.00 97.25 91 LEU A C 1
ATOM 752 O O . LEU A 1 91 ? -13.244 -2.687 2.050 1.00 97.25 91 LEU A O 1
ATOM 756 N N . THR A 1 92 ? -11.434 -2.627 0.737 1.00 97.12 92 THR A N 1
ATOM 757 C CA . THR A 1 92 ? -12.025 -1.708 -0.249 1.00 97.12 92 THR A CA 1
ATOM 758 C C . THR A 1 92 ? -13.141 -2.366 -1.046 1.00 97.12 92 THR A C 1
ATOM 760 O O . THR A 1 92 ? -14.133 -1.704 -1.321 1.00 97.12 92 THR A O 1
ATOM 763 N N . ALA A 1 93 ? -13.045 -3.664 -1.349 1.00 95.94 93 ALA A N 1
ATOM 764 C CA . ALA A 1 93 ? -14.127 -4.400 -2.009 1.00 95.94 93 ALA A CA 1
ATOM 765 C C . ALA A 1 93 ? -15.405 -4.523 -1.151 1.00 95.94 93 ALA A C 1
ATOM 767 O O . ALA A 1 93 ? -16.490 -4.731 -1.686 1.00 95.94 93 ALA A O 1
ATOM 768 N N . GLN A 1 94 ? -15.282 -4.421 0.176 1.00 90.88 94 GLN A N 1
ATOM 769 C CA . GLN A 1 94 ? -16.402 -4.497 1.125 1.00 90.88 94 GLN A CA 1
ATOM 770 C C . GLN A 1 94 ? -16.968 -3.119 1.509 1.00 90.88 94 GLN A C 1
ATOM 772 O O . GLN A 1 94 ? -17.958 -3.056 2.246 1.00 90.88 94 GLN A O 1
ATOM 777 N N . ALA A 1 95 ? -16.287 -2.036 1.117 1.00 83.94 95 ALA A N 1
ATOM 778 C CA . ALA A 1 95 ? -16.559 -0.682 1.594 1.00 83.94 95 ALA A CA 1
ATOM 779 C C . ALA A 1 95 ? -17.852 -0.119 1.007 1.00 83.94 95 ALA A C 1
ATOM 781 O O . ALA A 1 95 ? -17.999 -0.134 -0.231 1.00 83.94 95 ALA A O 1
#

pLDDT: mean 96.05, std 2.07, range [83.94, 98.5]